Protein AF-A0A9D6M512-F1 (afdb_monomer)

Radius of gyration: 18.82 Å; Cα contacts (8 Å, |Δi|>4): 108; chains: 1; bounding box: 64×49×51 Å

Sequence (142 aa):
MQHFSINKSQHRGLTKERWSSFSTAEQILMIANEMNRAKRLFSPLDKNGLTLCYERVLYLTDLAIQLNSSRGLRKEILRWRDCVAKEYICSIAAEGSLEQPDINRHLKIFKSLLLLSIESAEQVPYLMPIAQRGLETSRLKP

pLDDT: mean 84.23, std 19.93, range [32.41, 98.5]

Secondary structure (DSSP, 8-state):
---------------HHHHHTS-HHHHHHHHHHHHHHHTT--SGGGHHHHHHHHHHHHHHHHHHHHH---HHHHHHHHHHHHHHHHHHHHHTSPTT-S----HHHHHHHHHHHHTTSHHHHTTHHHHS-----S-SSS-S--

Solvent-accessible surface area (backbone atoms only — not comparable to full-atom values): 8645 Å² total; per-residue (Å²): 143,81,83,81,74,76,79,74,78,80,72,82,69,82,45,71,73,68,54,66,75,48,53,72,54,55,50,50,46,56,38,47,52,35,48,62,52,33,73,76,26,80,49,88,89,27,41,69,60,28,36,54,27,41,54,50,33,52,53,52,48,53,53,49,51,75,67,49,84,50,68,68,61,36,50,53,52,51,58,50,47,56,58,51,51,51,44,39,54,24,44,71,44,63,90,88,48,95,61,61,63,48,71,69,60,50,52,52,54,50,51,55,58,27,64,74,38,71,77,32,38,70,44,41,69,76,78,56,57,75,76,83,79,79,90,84,84,86,83,83,80,136

Foldseek 3Di:
DDPPPPPPPPPVPCDLVNLLVDDLLVLLVVLLVLLLVLLVQLDPVRLVVNLVSLVSSLVSLVSSLVNDPDPVLSVLSVVLSVLSVLLNCQSPDDPPDPRHRDSVSSLVSSQSSLVSDPSSNVCCCVSPPPPPPDDPPPPDDD

Mean predicted aligned error: 9.01 Å

Structure (mmCIF, N/CA/C/O backbone):
data_AF-A0A9D6M512-F1
#
_entry.id   AF-A0A9D6M512-F1
#
loop_
_atom_site.group_PDB
_atom_site.id
_atom_site.type_symbol
_atom_site.label_atom_id
_atom_site.label_alt_id
_atom_site.label_comp_id
_atom_site.label_asym_id
_atom_site.label_entity_id
_atom_site.label_seq_id
_atom_site.pdbx_PDB_ins_code
_atom_site.Cartn_x
_atom_site.Cartn_y
_atom_site.Cartn_z
_atom_site.occupancy
_atom_site.B_iso_or_equiv
_atom_site.auth_seq_id
_atom_site.auth_comp_id
_atom_site.auth_asym_id
_atom_site.auth_atom_id
_atom_site.pdbx_PDB_model_num
ATOM 1 N N . MET A 1 1 ? 29.493 36.338 -3.297 1.00 44.25 1 MET A N 1
ATOM 2 C CA . MET A 1 1 ? 28.021 36.200 -3.288 1.00 44.25 1 MET A CA 1
ATOM 3 C C . MET A 1 1 ? 27.601 35.338 -4.462 1.00 44.25 1 MET A C 1
ATOM 5 O O . MET A 1 1 ? 27.713 35.797 -5.586 1.00 44.25 1 MET A O 1
ATOM 9 N N . GLN A 1 2 ? 27.140 34.119 -4.198 1.00 34.91 2 GLN A N 1
ATOM 10 C CA . GLN A 1 2 ? 26.174 33.394 -5.028 1.00 34.91 2 GLN A CA 1
ATOM 11 C C . GLN A 1 2 ? 25.565 32.325 -4.115 1.00 34.91 2 GLN A C 1
ATOM 13 O O . GLN A 1 2 ? 26.159 31.283 -3.858 1.00 34.91 2 GLN A O 1
ATOM 18 N N . HIS A 1 3 ? 24.416 32.656 -3.524 1.00 33.38 3 HIS A N 1
ATOM 19 C CA . HIS A 1 3 ? 23.575 31.677 -2.851 1.00 33.38 3 HIS A CA 1
ATOM 20 C C . HIS A 1 3 ? 22.979 30.783 -3.935 1.00 33.38 3 HIS A C 1
ATOM 22 O O . HIS A 1 3 ? 22.095 31.206 -4.679 1.00 33.38 3 HIS A O 1
ATOM 28 N N . PHE A 1 4 ? 23.477 29.554 -4.033 1.00 33.28 4 PHE A N 1
ATOM 29 C CA . PHE A 1 4 ? 22.806 28.501 -4.779 1.00 33.28 4 PHE A CA 1
ATOM 30 C C . PHE A 1 4 ? 21.553 28.122 -3.979 1.00 33.28 4 PHE A C 1
ATOM 32 O O . PHE A 1 4 ? 21.596 27.308 -3.056 1.00 33.28 4 PHE A O 1
ATOM 39 N N . SER A 1 5 ? 20.437 28.787 -4.274 1.00 35.62 5 SER A N 1
ATOM 40 C CA . SER A 1 5 ? 19.124 28.351 -3.812 1.00 35.62 5 SER A CA 1
ATOM 41 C C . SER A 1 5 ? 18.840 26.997 -4.447 1.00 35.62 5 SER A C 1
ATOM 43 O O . SER A 1 5 ? 18.413 26.917 -5.597 1.00 35.62 5 SER A O 1
ATOM 45 N N . ILE A 1 6 ? 19.091 25.925 -3.692 1.00 42.56 6 ILE A N 1
ATOM 46 C CA . ILE A 1 6 ? 18.521 24.613 -3.983 1.00 42.56 6 ILE A CA 1
ATOM 47 C C . ILE A 1 6 ? 17.012 24.818 -3.979 1.00 42.56 6 ILE A C 1
ATOM 49 O O . ILE A 1 6 ? 16.397 25.084 -2.943 1.00 42.56 6 ILE A O 1
ATOM 53 N N . ASN A 1 7 ? 16.447 24.767 -5.177 1.00 32.41 7 ASN A N 1
ATOM 54 C CA . ASN A 1 7 ? 15.029 24.865 -5.436 1.00 32.41 7 ASN A CA 1
ATOM 55 C C . ASN A 1 7 ? 14.365 23.675 -4.724 1.00 32.41 7 ASN A C 1
ATOM 57 O O . ASN A 1 7 ? 14.351 22.559 -5.239 1.00 32.41 7 ASN A O 1
ATOM 61 N N . LYS A 1 8 ? 13.912 23.887 -3.480 1.00 38.47 8 LYS A N 1
ATOM 62 C CA . LYS A 1 8 ? 13.104 22.932 -2.718 1.00 38.47 8 LYS A CA 1
ATOM 63 C C . LYS A 1 8 ? 11.805 22.749 -3.492 1.00 38.47 8 LYS A C 1
ATOM 65 O O . LYS A 1 8 ? 10.867 23.524 -3.306 1.00 38.47 8 LYS A O 1
ATOM 70 N N . SER A 1 9 ? 11.748 21.746 -4.362 1.00 36.50 9 SER A N 1
ATOM 71 C CA . SER A 1 9 ? 10.488 21.270 -4.915 1.00 36.50 9 SER A CA 1
ATOM 72 C C . SER A 1 9 ? 9.588 20.905 -3.733 1.00 36.50 9 SER A C 1
ATOM 74 O O . SER A 1 9 ? 9.830 19.964 -2.978 1.00 36.50 9 SER A O 1
ATOM 76 N N . GLN A 1 10 ? 8.583 21.744 -3.497 1.00 38.97 10 GLN A N 1
ATOM 77 C CA . GLN A 1 10 ? 7.602 21.574 -2.438 1.00 38.97 10 GLN A CA 1
ATOM 78 C C . GLN A 1 10 ? 6.662 20.413 -2.786 1.00 38.97 10 GLN A C 1
ATOM 80 O O . GLN A 1 10 ? 5.496 20.617 -3.111 1.00 38.97 10 GLN A O 1
ATOM 85 N N . HIS A 1 11 ? 7.125 19.174 -2.657 1.00 40.12 11 HIS A N 1
ATOM 86 C CA . HIS A 1 11 ? 6.207 18.099 -2.309 1.00 40.12 11 HIS A CA 1
ATOM 87 C C . HIS A 1 11 ? 5.899 18.292 -0.826 1.00 40.12 11 HIS A C 1
ATOM 89 O O . HIS A 1 11 ? 6.715 17.949 0.026 1.00 40.12 11 HIS A O 1
ATOM 95 N N . ARG A 1 12 ? 4.760 18.923 -0.498 1.00 54.72 12 ARG A N 1
ATOM 96 C CA . ARG A 1 12 ? 4.231 18.975 0.876 1.00 54.72 12 ARG A CA 1
ATOM 97 C C . ARG A 1 12 ? 3.976 17.538 1.344 1.00 54.72 12 ARG A C 1
ATOM 99 O O . ARG A 1 12 ? 2.862 17.030 1.237 1.00 54.72 12 ARG A O 1
ATOM 106 N N . GLY A 1 13 ? 5.025 16.867 1.813 1.00 63.25 13 GLY A N 1
ATOM 107 C CA . GLY A 1 13 ? 4.930 15.576 2.465 1.00 63.25 13 GLY A CA 1
ATOM 108 C C . GLY A 1 13 ? 3.964 15.709 3.632 1.00 63.25 13 GLY A C 1
ATOM 109 O O . GLY A 1 13 ? 4.024 16.671 4.400 1.00 63.25 13 GLY A O 1
ATOM 110 N N . LEU A 1 14 ? 3.017 14.784 3.717 1.00 79.94 14 LEU A N 1
ATOM 111 C CA . LEU A 1 14 ? 2.101 14.728 4.845 1.00 79.94 14 LEU A CA 1
ATOM 112 C C . LEU A 1 14 ? 2.933 14.474 6.110 1.00 79.94 14 LEU A C 1
ATOM 114 O O . LEU A 1 14 ? 3.594 13.443 6.187 1.00 79.94 14 LEU A O 1
ATOM 118 N N . THR A 1 15 ? 2.962 15.414 7.056 1.00 84.62 15 THR A N 1
ATOM 119 C CA . THR A 1 15 ? 3.794 15.260 8.258 1.00 84.62 15 THR A CA 1
ATOM 120 C C . THR A 1 15 ? 3.258 14.143 9.149 1.00 84.62 15 THR A C 1
ATOM 122 O O . THR A 1 15 ? 2.080 13.786 9.060 1.00 84.62 15 THR A O 1
ATOM 125 N N . LYS A 1 16 ? 4.101 13.597 10.032 1.00 85.31 16 LYS A N 1
ATOM 126 C CA . LYS A 1 16 ? 3.691 12.552 10.981 1.00 85.31 16 LYS A CA 1
ATOM 127 C C . LYS A 1 16 ? 2.551 13.027 11.885 1.00 85.31 16 LYS A C 1
ATOM 129 O O . LYS A 1 16 ? 1.625 12.268 12.152 1.00 85.31 16 LYS A O 1
ATOM 134 N N . GLU A 1 17 ? 2.589 14.290 12.295 1.00 86.88 17 GLU A N 1
ATOM 135 C CA . GLU A 1 17 ? 1.579 14.928 13.140 1.00 86.88 17 GLU A CA 1
ATOM 136 C C . GLU A 1 17 ? 0.237 14.963 12.411 1.00 86.88 17 GLU A C 1
ATOM 138 O O . GLU A 1 17 ? -0.764 14.475 12.931 1.00 86.88 17 GLU A O 1
ATOM 143 N N . ARG A 1 18 ? 0.224 15.440 11.159 1.00 90.06 18 ARG A N 1
ATOM 144 C CA . ARG A 1 18 ? -0.989 15.433 10.338 1.00 90.06 18 ARG A CA 1
ATOM 145 C C . ARG A 1 18 ? -1.454 14.013 10.019 1.00 90.06 18 ARG A C 1
ATOM 147 O O . ARG A 1 18 ? -2.647 13.775 9.949 1.00 90.06 18 ARG A O 1
ATOM 154 N N . TRP A 1 19 ? -0.543 13.066 9.817 1.00 93.38 19 TRP A N 1
ATOM 155 C CA . TRP A 1 19 ? -0.907 11.670 9.568 1.00 93.38 19 TRP A CA 1
ATOM 156 C C . TRP A 1 19 ? -1.592 11.022 10.778 1.00 93.38 19 TRP A C 1
ATOM 158 O O . TRP A 1 19 ? -2.509 10.218 10.620 1.00 93.38 19 TRP A O 1
ATOM 168 N N . SER A 1 20 ? -1.180 11.409 11.987 1.00 91.94 20 SER A N 1
ATOM 169 C CA . SER A 1 20 ? -1.713 10.860 13.235 1.00 91.94 20 SER A CA 1
ATOM 170 C C . SER A 1 20 ? -3.161 11.248 13.534 1.00 91.94 20 SER A C 1
ATOM 172 O O . SER A 1 20 ? -3.799 10.578 14.338 1.00 91.94 20 SER A O 1
ATOM 174 N N . SER A 1 21 ? -3.698 12.282 12.874 1.00 94.00 21 SER A N 1
ATOM 175 C CA . SER A 1 21 ? -5.104 12.668 13.032 1.00 94.00 21 SER A CA 1
ATOM 176 C C . SER A 1 21 ? -6.075 11.776 12.255 1.00 94.00 21 SER A C 1
ATOM 178 O O . SER A 1 21 ? -7.277 11.888 12.467 1.00 94.00 21 SER A O 1
ATOM 180 N N . PHE A 1 22 ? -5.585 10.939 11.336 1.00 94.81 22 PHE A N 1
ATOM 181 C CA . PHE A 1 22 ? -6.418 10.016 10.565 1.00 94.81 22 PHE A CA 1
ATOM 182 C C . PHE A 1 22 ? -6.561 8.681 11.293 1.00 94.81 22 PHE A C 1
ATOM 184 O O . PHE A 1 22 ? -5.589 8.142 11.830 1.00 94.81 22 PHE A O 1
ATOM 191 N N . SER A 1 23 ? -7.763 8.115 11.253 1.00 94.25 23 SER A N 1
ATOM 192 C CA . SER A 1 23 ? -8.019 6.741 11.672 1.00 94.25 23 SER A CA 1
ATOM 193 C C . SER A 1 23 ? -7.204 5.750 10.837 1.00 94.25 23 SER A C 1
ATOM 195 O O . SER A 1 23 ? -6.792 6.024 9.708 1.00 94.25 23 SER A O 1
ATOM 197 N N . THR A 1 24 ? -6.988 4.547 11.367 1.00 93.56 24 THR A N 1
ATOM 198 C CA . THR A 1 24 ? -6.261 3.500 10.637 1.00 93.56 24 THR A CA 1
ATOM 199 C C . THR A 1 24 ? -6.931 3.140 9.307 1.00 93.56 24 THR A C 1
ATOM 201 O O . THR A 1 24 ? -6.231 2.925 8.320 1.00 93.56 24 THR A O 1
ATOM 204 N N . ALA A 1 25 ? -8.266 3.1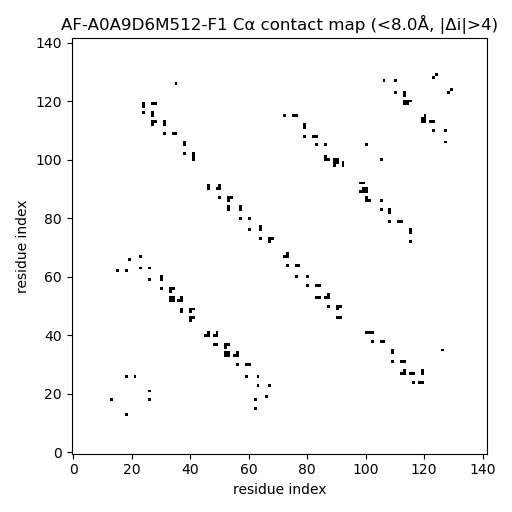28 9.253 1.00 94.00 25 ALA A N 1
ATOM 205 C CA . ALA A 1 25 ? -9.010 2.898 8.018 1.00 94.00 25 ALA A CA 1
ATOM 206 C C . ALA A 1 25 ? -8.751 4.007 6.982 1.00 94.00 25 ALA A C 1
ATOM 208 O O . ALA A 1 25 ? -8.440 3.710 5.831 1.00 94.00 25 ALA A O 1
ATOM 209 N N . GLU A 1 26 ? -8.789 5.280 7.389 1.00 96.00 26 GLU A N 1
ATOM 210 C CA . GLU A 1 26 ? -8.463 6.410 6.505 1.00 96.00 26 GLU A CA 1
ATOM 211 C C . GLU A 1 26 ? -7.016 6.347 6.008 1.00 96.00 26 GLU A C 1
ATOM 213 O O . GLU A 1 26 ? -6.767 6.549 4.821 1.00 96.00 26 GLU A O 1
ATOM 218 N N . GLN A 1 27 ? -6.061 6.006 6.877 1.00 96.62 27 GLN A N 1
ATOM 219 C CA . GLN A 1 27 ? -4.661 5.818 6.484 1.00 96.62 27 GLN A CA 1
ATOM 220 C C . GLN A 1 27 ? -4.520 4.722 5.415 1.00 96.62 27 GLN A C 1
ATOM 222 O O . GLN A 1 27 ? -3.857 4.939 4.399 1.00 96.62 27 GLN A O 1
ATOM 227 N N . ILE A 1 28 ? -5.182 3.572 5.600 1.00 96.94 28 ILE A N 1
ATOM 228 C CA . ILE A 1 28 ? -5.213 2.481 4.612 1.00 96.94 28 ILE A CA 1
ATOM 229 C C . ILE A 1 28 ? -5.833 2.961 3.294 1.00 96.94 28 ILE A C 1
ATOM 231 O O . ILE A 1 28 ? -5.271 2.704 2.231 1.00 96.94 28 ILE A O 1
ATOM 235 N N . LEU A 1 29 ? -6.942 3.703 3.341 1.00 97.12 29 LEU A N 1
ATOM 236 C CA . LEU A 1 29 ? -7.595 4.250 2.148 1.00 97.12 29 LEU A CA 1
ATOM 237 C C . LEU A 1 29 ? -6.728 5.285 1.415 1.00 97.12 29 LEU A C 1
ATOM 239 O O . LEU A 1 29 ? -6.707 5.329 0.187 1.00 97.12 29 LEU A O 1
ATOM 243 N N . MET A 1 30 ? -5.955 6.092 2.139 1.00 96.94 30 MET A N 1
ATOM 244 C CA . MET A 1 30 ? -5.008 7.028 1.533 1.00 96.94 30 MET A CA 1
ATOM 245 C C . MET A 1 30 ? -3.851 6.303 0.836 1.00 96.94 30 MET A C 1
ATOM 247 O O . MET A 1 30 ? -3.455 6.708 -0.255 1.00 96.94 30 MET A O 1
ATOM 251 N N . ILE A 1 31 ? -3.348 5.206 1.413 1.00 98.12 31 ILE A N 1
ATOM 252 C CA . ILE A 1 31 ? -2.375 4.328 0.743 1.00 98.12 31 ILE A CA 1
ATOM 253 C C . ILE A 1 31 ? -3.021 3.677 -0.496 1.00 98.12 31 ILE A C 1
ATOM 255 O O . ILE A 1 31 ? -2.426 3.648 -1.575 1.00 98.12 31 ILE A O 1
ATOM 259 N N . ALA A 1 32 ? -4.266 3.211 -0.370 1.00 97.88 32 ALA A N 1
ATOM 260 C CA . ALA A 1 32 ? -5.038 2.607 -1.453 1.00 97.88 32 ALA A CA 1
ATOM 261 C C . ALA A 1 32 ? -5.267 3.567 -2.627 1.00 97.88 32 ALA A C 1
ATOM 263 O O . ALA A 1 32 ? -5.236 3.137 -3.779 1.00 97.88 32 ALA A O 1
ATOM 264 N N . ASN A 1 33 ? -5.441 4.862 -2.367 1.00 97.50 33 ASN A N 1
ATOM 265 C CA . ASN A 1 33 ? -5.575 5.869 -3.417 1.00 97.50 33 ASN A CA 1
ATOM 266 C C . ASN A 1 33 ? -4.324 5.953 -4.301 1.00 97.50 33 ASN A C 1
ATOM 268 O O . ASN A 1 33 ? -4.446 6.038 -5.525 1.00 97.50 33 ASN A O 1
ATOM 272 N N . GLU A 1 34 ? -3.131 5.868 -3.711 1.00 97.88 34 GLU A N 1
ATOM 273 C CA . GLU A 1 34 ? -1.875 5.866 -4.470 1.00 97.88 34 GLU A CA 1
ATOM 274 C C . GLU A 1 34 ? -1.678 4.549 -5.235 1.00 97.88 34 GLU A C 1
ATOM 276 O O . GLU A 1 34 ? -1.256 4.565 -6.392 1.00 97.88 34 GLU A O 1
ATOM 281 N N . MET A 1 35 ? -2.082 3.408 -4.663 1.00 97.88 35 MET A N 1
ATOM 282 C CA . MET A 1 35 ? -2.115 2.133 -5.397 1.00 97.88 35 MET A CA 1
ATOM 283 C C . MET A 1 35 ? -3.079 2.199 -6.595 1.00 97.88 35 MET A C 1
ATOM 285 O O . MET A 1 35 ? -2.724 1.829 -7.713 1.00 97.88 35 MET A O 1
ATOM 289 N N . ASN A 1 36 ? -4.277 2.760 -6.413 1.00 96.88 36 ASN A N 1
ATOM 290 C CA . ASN A 1 36 ? -5.249 2.946 -7.493 1.00 96.88 36 ASN A CA 1
ATOM 291 C C . ASN A 1 36 ? -4.756 3.913 -8.583 1.00 96.88 36 ASN A C 1
ATOM 293 O O . ASN A 1 36 ? -5.148 3.799 -9.748 1.00 96.88 36 ASN A O 1
ATOM 297 N N . ARG A 1 37 ? -3.906 4.877 -8.220 1.00 95.88 37 ARG A N 1
ATOM 298 C CA . ARG A 1 37 ? -3.226 5.750 -9.178 1.00 95.88 37 ARG A CA 1
ATOM 299 C C . ARG A 1 37 ? -2.179 4.972 -9.976 1.00 95.88 37 ARG A C 1
ATOM 301 O O . ARG A 1 37 ? -2.223 5.012 -11.204 1.00 95.88 37 ARG A O 1
ATOM 308 N N . ALA A 1 38 ? -1.310 4.220 -9.300 1.00 96.19 38 ALA A N 1
ATOM 309 C CA . ALA A 1 38 ? -0.274 3.388 -9.920 1.00 96.19 38 ALA A CA 1
ATOM 310 C C . ALA A 1 38 ? -0.839 2.385 -10.939 1.00 96.19 38 ALA A C 1
ATOM 312 O O . ALA A 1 38 ? -0.255 2.203 -12.004 1.00 96.19 38 ALA A O 1
ATOM 313 N N . LYS A 1 39 ? -2.022 1.810 -10.679 1.00 94.31 39 LYS A N 1
ATOM 314 C CA . LYS A 1 39 ? -2.756 0.926 -11.608 1.00 94.31 39 LYS A CA 1
ATOM 315 C C . LYS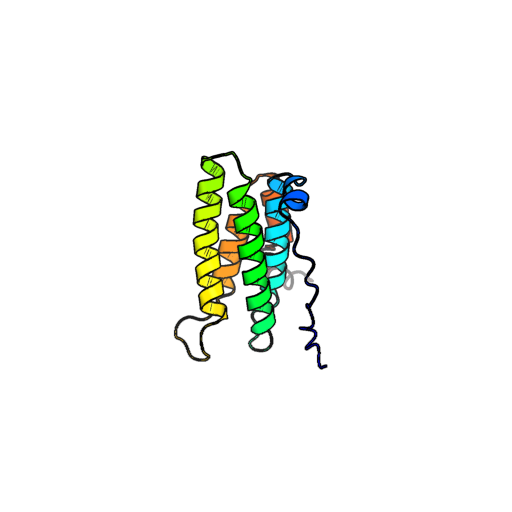 A 1 39 ? -2.864 1.472 -13.043 1.00 94.31 39 LYS A C 1
ATOM 317 O O . LYS A 1 39 ? -2.953 0.686 -13.980 1.00 94.31 39 LYS A O 1
ATOM 322 N N . ARG A 1 40 ? -2.872 2.798 -13.233 1.00 92.88 40 ARG A N 1
ATOM 323 C CA . ARG A 1 40 ? -3.019 3.450 -14.550 1.00 92.88 40 ARG A CA 1
ATOM 324 C C . ARG A 1 40 ? -1.687 3.743 -15.251 1.00 92.88 40 ARG A C 1
ATOM 326 O O . ARG A 1 40 ? -1.713 4.260 -16.357 1.00 92.88 40 ARG A O 1
ATOM 333 N N . LEU A 1 41 ? -0.554 3.431 -14.619 1.00 94.00 41 LEU A N 1
ATOM 334 C CA . LEU A 1 41 ? 0.789 3.871 -15.021 1.00 94.00 41 LEU A CA 1
ATOM 335 C C . LEU A 1 41 ? 1.704 2.705 -15.433 1.00 94.00 41 LEU A C 1
ATOM 337 O O . LEU A 1 41 ? 2.921 2.835 -15.434 1.00 94.00 41 LEU A O 1
ATOM 341 N N . PHE A 1 42 ? 1.131 1.550 -15.787 1.00 90.50 42 PHE A N 1
ATOM 342 C CA . PHE A 1 42 ? 1.885 0.377 -16.263 1.00 90.50 42 PHE A CA 1
ATOM 343 C C . PHE A 1 42 ? 2.305 0.472 -17.740 1.00 90.50 42 PHE A C 1
ATOM 345 O O . PHE A 1 42 ? 2.880 -0.467 -18.288 1.00 90.50 42 PHE A O 1
ATOM 352 N N . SER A 1 43 ? 2.029 1.599 -18.397 1.00 86.75 43 SER A N 1
ATOM 353 C CA . SER A 1 43 ? 2.559 1.895 -19.726 1.00 86.75 43 SER A CA 1
ATOM 354 C C . SER A 1 43 ? 4.078 2.121 -19.662 1.00 86.75 43 SER A C 1
ATOM 356 O O . SER A 1 43 ? 4.552 2.770 -18.726 1.00 86.75 43 SER A O 1
ATOM 358 N N . PRO A 1 44 ? 4.860 1.696 -20.674 1.00 79.31 44 PRO A N 1
ATOM 359 C CA . PRO A 1 44 ? 6.289 2.007 -20.753 1.00 79.31 44 PRO A CA 1
ATOM 360 C C . PRO A 1 44 ? 6.613 3.509 -20.720 1.00 79.31 44 PRO A C 1
ATOM 362 O O . PRO A 1 44 ? 7.710 3.878 -20.312 1.00 79.31 44 PRO A O 1
ATOM 365 N N . LEU A 1 45 ? 5.669 4.370 -21.121 1.00 83.94 45 LEU A N 1
ATOM 366 C CA . LEU A 1 45 ? 5.828 5.830 -21.107 1.00 83.94 45 LEU A CA 1
ATOM 367 C C . LEU A 1 45 ? 5.697 6.440 -19.701 1.00 83.94 45 LEU A C 1
ATOM 369 O O . LEU A 1 45 ? 6.140 7.563 -19.476 1.00 83.94 45 LEU A O 1
ATOM 373 N N . ASP A 1 46 ? 5.128 5.699 -18.748 1.00 88.19 46 ASP A N 1
ATOM 374 C CA . ASP A 1 46 ? 4.744 6.205 -17.427 1.00 88.19 46 ASP A CA 1
ATOM 375 C C . ASP A 1 46 ? 5.660 5.714 -16.293 1.00 88.19 46 ASP A C 1
ATOM 377 O O . ASP A 1 46 ? 5.346 5.906 -15.116 1.00 88.19 46 ASP A O 1
ATOM 381 N N . LYS A 1 47 ? 6.818 5.116 -16.614 1.00 85.44 47 LYS A N 1
ATOM 382 C CA . LYS A 1 47 ? 7.741 4.503 -15.633 1.00 85.44 47 LYS A CA 1
ATOM 383 C C . LYS A 1 47 ? 8.077 5.418 -14.456 1.00 85.44 47 LYS A C 1
ATOM 385 O O . LYS A 1 47 ? 7.960 5.009 -13.303 1.00 85.44 47 LYS A O 1
ATOM 390 N N . ASN A 1 48 ? 8.421 6.676 -14.732 1.00 91.06 48 ASN A N 1
ATOM 391 C CA . ASN A 1 48 ? 8.723 7.653 -13.683 1.00 91.06 48 ASN A CA 1
ATOM 392 C C . ASN A 1 48 ? 7.505 7.913 -12.783 1.00 91.06 48 ASN A C 1
ATOM 394 O O . ASN A 1 48 ? 7.639 8.005 -11.566 1.00 91.06 48 ASN A O 1
ATOM 398 N N . GLY A 1 49 ? 6.306 7.992 -13.365 1.00 94.38 49 GLY A N 1
ATOM 399 C CA . GLY A 1 49 ? 5.066 8.169 -12.613 1.00 94.38 49 GLY A CA 1
ATOM 400 C C . GLY A 1 49 ? 4.739 6.965 -11.730 1.00 94.38 49 GLY A C 1
ATOM 401 O O . GLY A 1 49 ? 4.323 7.146 -10.584 1.00 94.38 49 GLY A O 1
ATOM 402 N N . LEU A 1 50 ? 4.952 5.748 -12.238 1.00 95.19 50 LEU A N 1
ATOM 403 C CA . LEU A 1 50 ? 4.755 4.513 -11.482 1.00 95.19 50 LEU A CA 1
ATOM 404 C C . LEU A 1 50 ? 5.699 4.441 -10.275 1.00 95.19 50 LEU A C 1
ATOM 406 O O . LEU A 1 50 ? 5.242 4.194 -9.158 1.00 95.19 50 LEU A O 1
ATOM 410 N N . THR A 1 51 ? 6.983 4.739 -10.481 1.00 95.38 51 THR A N 1
ATOM 411 C CA . THR A 1 51 ? 7.990 4.796 -9.412 1.00 95.38 51 THR A CA 1
ATOM 412 C C . THR A 1 51 ? 7.610 5.808 -8.333 1.00 95.38 51 THR A C 1
ATOM 414 O O . THR A 1 51 ? 7.564 5.447 -7.159 1.00 95.38 51 THR A O 1
ATOM 417 N N . LEU A 1 52 ? 7.223 7.033 -8.710 1.00 95.75 52 LEU A N 1
ATOM 418 C CA . LEU A 1 52 ? 6.780 8.057 -7.754 1.00 95.75 52 LEU A CA 1
ATOM 419 C C . LEU A 1 52 ? 5.547 7.620 -6.944 1.00 95.75 52 LEU A C 1
ATOM 421 O O . LEU A 1 52 ? 5.431 7.947 -5.761 1.00 95.75 52 LEU A O 1
ATOM 425 N N . CYS A 1 53 ? 4.620 6.870 -7.551 1.00 97.00 53 CYS A N 1
ATOM 426 C CA . CYS A 1 53 ? 3.483 6.318 -6.814 1.00 97.00 53 CYS A CA 1
ATOM 427 C C . CYS A 1 53 ? 3.946 5.287 -5.779 1.00 97.00 53 CYS A C 1
ATOM 429 O O . CYS A 1 53 ? 3.498 5.335 -4.636 1.00 97.00 53 CYS A O 1
ATOM 431 N N . TYR A 1 54 ? 4.865 4.387 -6.136 1.00 97.81 54 TYR A N 1
ATOM 432 C CA . TYR A 1 54 ? 5.388 3.405 -5.188 1.00 97.81 54 TYR A CA 1
ATOM 433 C C . TYR A 1 54 ? 6.221 4.028 -4.064 1.00 97.81 54 TYR A C 1
ATOM 435 O O . TYR A 1 54 ? 6.052 3.630 -2.912 1.00 97.81 54 TYR A O 1
ATOM 443 N N . GLU A 1 55 ? 7.040 5.044 -4.345 1.00 97.44 55 GLU A N 1
ATOM 444 C CA . GLU A 1 55 ? 7.728 5.824 -3.305 1.00 97.44 55 GLU A CA 1
ATOM 445 C C . GLU A 1 55 ? 6.724 6.419 -2.313 1.00 97.44 55 GLU A C 1
ATOM 447 O O . GLU A 1 55 ? 6.893 6.326 -1.093 1.00 97.44 55 GLU A O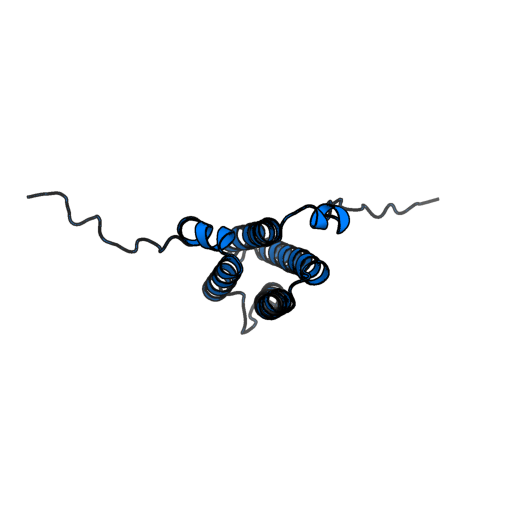 1
ATOM 452 N N . ARG A 1 56 ? 5.630 6.990 -2.834 1.00 97.38 56 ARG A N 1
ATOM 453 C CA . ARG A 1 56 ? 4.571 7.568 -2.010 1.00 97.38 56 ARG A CA 1
ATOM 454 C C . ARG A 1 56 ? 3.848 6.513 -1.176 1.00 97.38 56 ARG A C 1
ATOM 456 O O . ARG A 1 56 ? 3.606 6.753 0.007 1.00 97.38 56 ARG A O 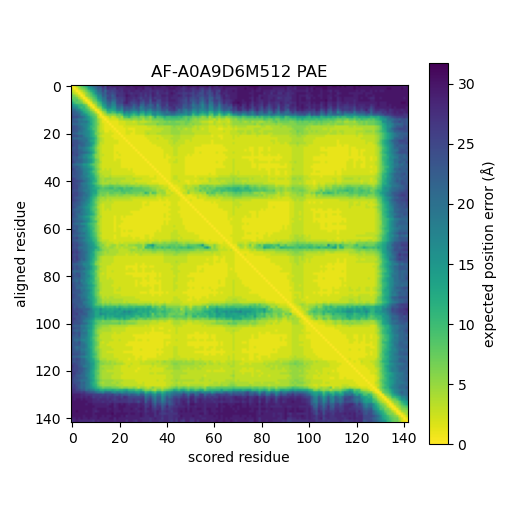1
ATOM 463 N N . VAL A 1 57 ? 3.537 5.357 -1.762 1.00 98.19 57 VAL A N 1
ATOM 464 C CA . VAL A 1 57 ? 2.937 4.214 -1.059 1.00 98.19 57 VAL A CA 1
ATOM 465 C C . VAL A 1 57 ? 3.842 3.758 0.081 1.00 98.19 57 VAL A C 1
ATOM 467 O O . VAL A 1 57 ? 3.376 3.664 1.216 1.00 98.19 57 VAL A O 1
ATOM 470 N N . LEU A 1 58 ? 5.130 3.523 -0.185 1.00 98.31 58 LEU A N 1
ATOM 471 C CA . LEU A 1 58 ? 6.095 3.085 0.827 1.00 98.31 58 LEU A CA 1
ATOM 472 C C . LEU A 1 58 ? 6.207 4.104 1.964 1.00 98.31 58 LEU A C 1
ATOM 474 O O . LEU A 1 58 ? 6.105 3.728 3.130 1.00 98.31 58 LEU A O 1
ATOM 478 N N . TYR A 1 59 ? 6.300 5.394 1.635 1.00 97.00 59 TYR A N 1
ATOM 479 C CA . TYR A 1 59 ? 6.342 6.468 2.624 1.00 97.00 59 TYR A CA 1
ATOM 480 C C . TYR A 1 59 ? 5.114 6.480 3.550 1.00 97.00 59 TYR A C 1
ATOM 482 O O . TYR A 1 59 ? 5.250 6.528 4.773 1.00 97.00 59 TYR A O 1
ATOM 490 N N . LEU A 1 60 ? 3.903 6.429 2.986 1.00 97.00 60 LEU A N 1
ATOM 491 C CA . LEU A 1 60 ? 2.665 6.433 3.775 1.00 97.00 60 LEU A CA 1
ATOM 492 C C . LEU A 1 60 ? 2.524 5.160 4.620 1.00 97.00 60 LEU A C 1
ATOM 494 O O . LEU A 1 60 ? 2.056 5.208 5.757 1.00 97.00 60 LEU A O 1
ATOM 498 N N . THR A 1 61 ? 2.982 4.032 4.085 1.00 97.75 61 THR A N 1
ATOM 499 C CA . THR A 1 61 ? 3.003 2.745 4.789 1.00 97.75 61 THR A CA 1
ATOM 500 C C . THR A 1 61 ? 3.945 2.786 5.984 1.00 97.75 61 THR A C 1
ATOM 502 O O . THR A 1 61 ? 3.574 2.348 7.071 1.00 97.75 61 THR A O 1
ATOM 505 N N . ASP A 1 62 ? 5.129 3.379 5.825 1.00 96.56 62 ASP A N 1
ATOM 506 C CA . ASP A 1 62 ? 6.090 3.555 6.914 1.00 96.56 62 ASP A CA 1
ATOM 507 C C . ASP A 1 62 ? 5.532 4.445 8.027 1.00 96.56 62 ASP A C 1
ATOM 509 O O . ASP A 1 62 ? 5.683 4.130 9.211 1.00 96.56 62 ASP A O 1
ATOM 513 N N . LEU A 1 63 ? 4.807 5.510 7.673 1.00 95.38 63 LEU A N 1
ATOM 514 C CA . LEU A 1 63 ? 4.094 6.317 8.660 1.00 95.38 63 LEU A CA 1
ATOM 515 C C . LEU A 1 63 ? 2.989 5.519 9.375 1.00 95.38 63 LEU A C 1
ATOM 517 O O . LEU A 1 63 ? 2.864 5.617 10.597 1.00 95.38 63 LEU A O 1
ATOM 521 N N . ALA A 1 64 ? 2.210 4.707 8.651 1.00 94.94 64 ALA A N 1
ATOM 522 C CA . ALA A 1 64 ? 1.181 3.850 9.245 1.00 94.94 64 ALA A CA 1
ATOM 523 C C . ALA A 1 64 ? 1.785 2.821 10.217 1.00 94.94 64 ALA A C 1
ATOM 525 O O . ALA A 1 64 ? 1.281 2.651 11.325 1.00 94.94 64 ALA A O 1
ATOM 526 N N . ILE A 1 65 ? 2.909 2.188 9.863 1.00 95.56 65 ILE A N 1
ATOM 527 C CA . ILE A 1 65 ? 3.621 1.237 10.734 1.00 95.56 65 ILE A CA 1
ATOM 528 C C . ILE A 1 65 ? 4.073 1.909 12.035 1.00 95.56 65 ILE A C 1
ATOM 530 O O . ILE A 1 65 ? 3.904 1.333 13.113 1.00 95.56 65 ILE A O 1
ATOM 534 N N . GLN A 1 66 ? 4.638 3.118 11.945 1.00 93.19 66 GLN A N 1
ATOM 535 C CA . GLN A 1 66 ? 5.152 3.850 13.106 1.00 93.19 66 GLN A CA 1
ATOM 536 C C . GLN A 1 66 ? 4.059 4.259 14.100 1.00 93.19 66 GLN A C 1
ATOM 538 O O . GLN A 1 66 ? 4.339 4.349 15.295 1.00 93.19 66 GLN A O 1
ATOM 543 N N . LEU A 1 67 ? 2.845 4.542 13.622 1.00 88.88 67 LEU A N 1
ATOM 544 C CA . LEU A 1 67 ? 1.745 5.037 14.455 1.00 88.88 67 LEU A CA 1
ATOM 545 C C . LEU A 1 67 ? 0.782 3.942 14.928 1.00 88.88 67 LEU A C 1
ATOM 547 O O . LEU A 1 67 ? 0.057 4.146 15.898 1.00 88.88 67 LEU A O 1
ATOM 551 N N . ASN A 1 68 ? 0.757 2.780 14.274 1.00 84.56 68 ASN A N 1
ATOM 552 C CA . ASN A 1 68 ? -0.214 1.740 14.592 1.00 84.56 68 ASN A CA 1
ATOM 553 C C . ASN A 1 68 ? 0.148 1.009 15.890 1.00 84.56 68 ASN A C 1
ATOM 555 O O . ASN A 1 68 ? 1.178 0.338 15.960 1.00 84.56 68 ASN A O 1
ATOM 559 N N . SER A 1 69 ? -0.699 1.099 16.915 1.00 82.44 69 SER A N 1
ATOM 560 C CA . SER A 1 69 ? -0.497 0.459 18.222 1.00 82.44 69 SER A CA 1
ATOM 561 C C . SER A 1 69 ? -0.819 -1.043 18.235 1.00 82.44 69 SER A C 1
ATOM 563 O O . SER A 1 69 ? -0.298 -1.772 19.081 1.00 82.44 69 SER A O 1
ATOM 565 N N . SER A 1 70 ? -1.617 -1.540 17.283 1.00 92.88 70 SER A N 1
ATOM 566 C CA . SER A 1 70 ? -1.992 -2.953 17.200 1.00 92.88 70 SER A CA 1
ATOM 567 C C . SER A 1 70 ? -0.847 -3.794 16.643 1.00 92.88 70 SER A C 1
ATOM 569 O O . SER A 1 70 ? -0.483 -3.699 15.470 1.00 92.88 70 SER A O 1
ATOM 571 N N . ARG A 1 71 ? -0.296 -4.690 17.471 1.00 94.12 71 ARG A N 1
ATOM 572 C CA . ARG A 1 71 ? 0.794 -5.592 17.063 1.00 94.12 71 ARG A CA 1
ATOM 573 C C . ARG A 1 71 ? 0.403 -6.493 15.888 1.00 94.12 71 ARG A C 1
ATOM 575 O O . ARG A 1 71 ? 1.253 -6.767 15.045 1.00 94.12 71 ARG A O 1
ATOM 582 N N . GLY A 1 72 ? -0.840 -6.976 15.860 1.00 95.69 72 GLY A N 1
ATOM 583 C CA . GLY A 1 72 ? -1.336 -7.856 14.800 1.00 95.69 72 GLY A CA 1
ATOM 584 C C . GLY A 1 72 ? -1.374 -7.132 13.460 1.00 95.69 72 GLY A C 1
ATOM 585 O O . GLY A 1 72 ? -0.686 -7.527 12.524 1.00 95.69 72 GLY A O 1
ATOM 586 N N . LEU A 1 73 ? -2.080 -6.002 13.410 1.00 94.44 73 LEU A N 1
ATOM 587 C CA . LEU A 1 73 ? -2.202 -5.215 12.187 1.00 94.44 73 LEU A CA 1
ATOM 588 C C . LEU A 1 73 ? -0.852 -4.651 11.724 1.00 94.44 73 LEU A C 1
ATOM 590 O O . LEU A 1 73 ? -0.538 -4.720 10.542 1.00 94.44 73 LEU A O 1
ATOM 594 N N . ARG A 1 74 ? 0.003 -4.184 12.645 1.00 96.69 74 ARG A N 1
ATOM 595 C CA . ARG A 1 74 ? 1.360 -3.725 12.307 1.00 96.69 74 ARG A CA 1
ATOM 596 C C . ARG A 1 74 ? 2.174 -4.805 11.583 1.00 96.69 74 ARG A C 1
ATOM 598 O O . ARG A 1 74 ? 2.895 -4.483 10.643 1.00 96.69 74 ARG A O 1
ATOM 605 N N . LYS A 1 75 ? 2.065 -6.077 11.992 1.00 97.88 75 LYS A N 1
ATOM 606 C CA . LYS A 1 75 ? 2.736 -7.196 11.306 1.00 97.88 75 LYS A CA 1
ATOM 607 C C . LYS A 1 75 ? 2.194 -7.415 9.896 1.00 97.88 75 LYS A C 1
ATOM 609 O O . LYS A 1 75 ? 2.991 -7.627 8.988 1.00 97.88 75 LYS A O 1
ATOM 614 N N . GLU A 1 76 ? 0.880 -7.349 9.709 1.00 98.00 76 GLU A N 1
ATOM 615 C CA . GLU A 1 76 ? 0.288 -7.502 8.376 1.00 98.00 76 GLU A CA 1
ATOM 616 C C . GLU A 1 76 ? 0.654 -6.333 7.454 1.00 98.00 76 GLU A C 1
ATOM 618 O O . GLU A 1 76 ? 1.007 -6.565 6.302 1.00 98.00 76 GLU A O 1
ATOM 623 N N . ILE A 1 77 ? 0.701 -5.097 7.966 1.00 97.88 77 ILE A N 1
ATOM 624 C CA . ILE A 1 77 ? 1.178 -3.937 7.195 1.00 97.88 77 ILE A CA 1
ATOM 625 C C . ILE A 1 77 ? 2.659 -4.103 6.817 1.00 97.88 77 ILE A C 1
ATOM 627 O O . ILE A 1 77 ? 3.027 -3.813 5.683 1.00 97.88 77 ILE A O 1
ATOM 631 N N . LEU A 1 78 ? 3.512 -4.608 7.718 1.00 98.25 78 LEU A N 1
ATOM 632 C CA . LEU A 1 78 ? 4.921 -4.899 7.407 1.00 98.25 78 LEU A CA 1
ATOM 633 C C . LEU A 1 78 ? 5.064 -5.961 6.307 1.00 98.25 78 LEU A C 1
ATOM 635 O O . LEU A 1 78 ? 5.805 -5.755 5.352 1.00 98.25 78 LEU A O 1
ATOM 639 N N . ARG A 1 79 ? 4.314 -7.066 6.393 1.00 98.38 79 ARG A N 1
ATOM 640 C CA . ARG A 1 79 ? 4.296 -8.101 5.343 1.00 98.38 79 ARG A CA 1
ATOM 641 C C . ARG A 1 79 ? 3.815 -7.539 4.010 1.00 98.38 79 ARG A C 1
ATOM 643 O O . ARG A 1 79 ? 4.382 -7.840 2.963 1.00 98.38 79 ARG A O 1
ATOM 650 N N . TRP A 1 80 ? 2.774 -6.715 4.053 1.00 98.50 80 TRP A N 1
ATOM 651 C CA . TRP A 1 80 ? 2.230 -6.060 2.875 1.00 98.50 80 TRP A CA 1
ATOM 652 C C . TRP A 1 80 ? 3.234 -5.084 2.244 1.00 98.50 80 TRP A C 1
ATOM 654 O O . TRP A 1 80 ? 3.409 -5.077 1.024 1.00 98.50 80 TRP A O 1
ATOM 664 N N . ARG A 1 81 ? 3.958 -4.318 3.071 1.00 98.50 81 ARG A N 1
ATOM 665 C CA . ARG A 1 81 ? 5.033 -3.414 2.646 1.00 98.50 81 ARG A CA 1
ATOM 666 C C . ARG A 1 81 ? 6.111 -4.155 1.861 1.00 98.50 81 ARG A C 1
ATOM 668 O O . ARG A 1 81 ? 6.538 -3.650 0.828 1.00 98.50 81 ARG A O 1
ATOM 675 N N . ASP A 1 82 ? 6.519 -5.343 2.306 1.00 98.44 82 ASP A N 1
ATOM 676 C CA . ASP A 1 82 ? 7.522 -6.148 1.597 1.00 98.44 82 ASP A CA 1
ATOM 677 C C . ASP A 1 82 ? 7.047 -6.551 0.194 1.00 98.44 82 ASP A C 1
ATOM 679 O O . ASP A 1 82 ? 7.844 -6.598 -0.745 1.00 98.44 82 ASP A O 1
ATOM 683 N N . CYS A 1 83 ? 5.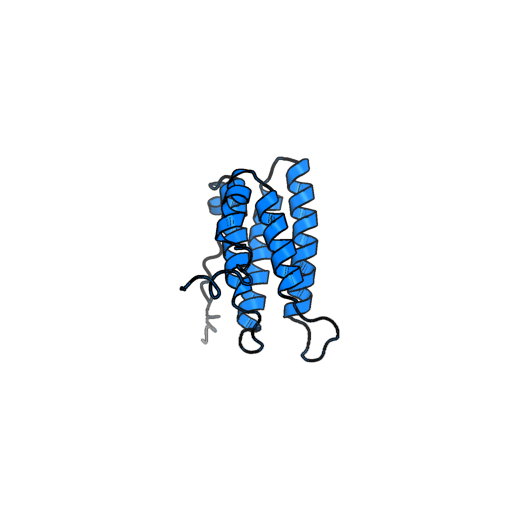746 -6.802 0.013 1.00 97.94 83 CYS A N 1
ATOM 684 C CA . CYS A 1 83 ? 5.185 -7.061 -1.311 1.00 97.94 83 CYS A CA 1
ATOM 685 C C . CYS A 1 83 ? 5.271 -5.828 -2.221 1.00 97.94 83 CYS A C 1
ATOM 687 O O . CYS A 1 83 ? 5.682 -5.956 -3.372 1.00 97.94 83 CYS A O 1
ATOM 689 N N . VAL A 1 84 ? 4.929 -4.638 -1.718 1.00 97.81 84 VAL A N 1
ATOM 690 C CA . VAL A 1 84 ? 5.042 -3.391 -2.496 1.00 97.81 84 VAL A CA 1
ATOM 691 C C . VAL A 1 84 ? 6.497 -3.035 -2.786 1.00 97.81 84 VAL A C 1
ATOM 693 O O . VAL A 1 84 ? 6.808 -2.605 -3.892 1.00 97.81 84 VAL A O 1
ATOM 696 N N . ALA A 1 85 ? 7.402 -3.236 -1.827 1.00 97.81 85 ALA A N 1
ATOM 697 C CA . ALA A 1 85 ? 8.821 -2.940 -1.996 1.00 97.81 85 ALA A CA 1
ATOM 698 C C . ALA A 1 85 ? 9.433 -3.728 -3.165 1.00 97.81 85 ALA A C 1
ATOM 700 O O . ALA A 1 85 ? 10.259 -3.192 -3.899 1.00 97.81 85 ALA A O 1
ATOM 701 N N . LYS A 1 86 ? 8.983 -4.968 -3.392 1.00 96.12 86 LYS A N 1
ATOM 702 C CA . LYS A 1 86 ? 9.376 -5.751 -4.573 1.00 96.12 86 LYS A CA 1
ATOM 703 C C . LYS A 1 86 ? 8.909 -5.104 -5.876 1.00 96.12 86 LYS A C 1
ATOM 705 O O . LYS A 1 86 ? 9.701 -4.998 -6.806 1.00 96.12 86 LYS A O 1
ATOM 710 N N . GLU A 1 87 ? 7.664 -4.633 -5.940 1.00 95.44 87 GLU A N 1
ATOM 711 C CA . GLU A 1 87 ? 7.158 -3.932 -7.130 1.00 95.44 87 GLU A CA 1
ATOM 712 C C . GLU A 1 87 ? 7.862 -2.591 -7.366 1.00 95.44 87 GLU A C 1
ATOM 714 O O . GLU A 1 87 ? 8.123 -2.243 -8.514 1.00 95.44 87 GLU A O 1
ATOM 719 N N . TYR A 1 88 ? 8.232 -1.873 -6.302 1.00 96.44 88 TYR A N 1
ATOM 720 C CA . TYR A 1 88 ? 9.067 -0.675 -6.400 1.00 96.44 88 TYR A CA 1
ATOM 721 C C . TYR A 1 88 ? 10.444 -0.988 -7.000 1.00 96.44 88 TYR A C 1
ATOM 723 O O . TYR A 1 88 ? 10.876 -0.322 -7.934 1.00 96.44 88 TYR A O 1
ATOM 731 N N . ILE A 1 89 ? 11.123 -2.031 -6.509 1.00 95.50 89 ILE A N 1
ATOM 732 C CA . ILE A 1 89 ? 12.419 -2.455 -7.061 1.00 95.50 89 ILE A CA 1
ATOM 733 C C . ILE A 1 89 ? 12.273 -2.822 -8.543 1.00 95.50 89 ILE A C 1
ATOM 735 O O . ILE A 1 89 ? 13.100 -2.417 -9.356 1.00 95.50 89 ILE A O 1
ATOM 739 N N . CYS A 1 90 ? 11.196 -3.523 -8.908 1.00 93.69 90 CYS A N 1
ATOM 740 C CA . CYS A 1 90 ? 10.897 -3.815 -10.308 1.00 93.69 90 CYS A CA 1
ATOM 741 C C . CYS A 1 90 ? 10.679 -2.531 -11.124 1.00 93.69 90 CYS A C 1
ATOM 743 O O . CYS A 1 90 ? 11.144 -2.453 -12.257 1.00 93.69 90 CYS A O 1
ATOM 745 N N . SER A 1 91 ? 9.998 -1.514 -10.578 1.00 92.31 91 SER A N 1
ATOM 746 C CA . SER A 1 91 ? 9.695 -0.275 -11.312 1.00 92.31 91 SER 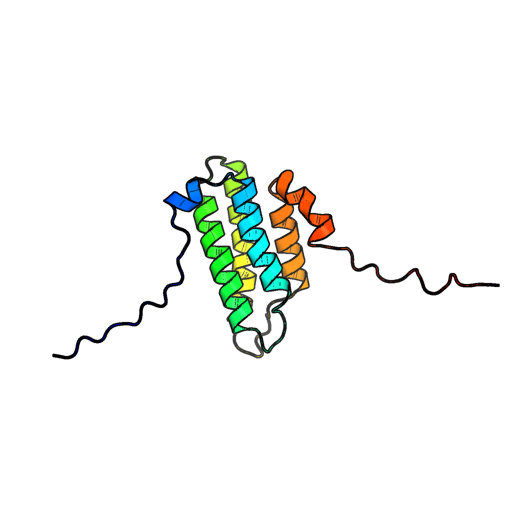A CA 1
ATOM 747 C C . SER A 1 91 ? 10.921 0.595 -11.593 1.00 92.31 91 SER A C 1
ATOM 749 O O . SER A 1 91 ? 10.892 1.379 -12.540 1.00 92.31 91 SER A O 1
ATOM 751 N N . ILE A 1 92 ? 11.990 0.456 -10.804 1.00 92.75 92 ILE A N 1
ATOM 752 C CA . ILE A 1 92 ? 13.270 1.156 -11.011 1.00 92.75 92 ILE A CA 1
ATOM 753 C C . ILE A 1 92 ? 14.326 0.298 -11.721 1.00 92.75 92 ILE A C 1
ATOM 755 O O . ILE A 1 92 ? 15.439 0.771 -11.957 1.00 92.75 92 ILE A O 1
ATOM 759 N N . ALA A 1 93 ? 14.013 -0.960 -12.039 1.00 88.56 93 ALA A N 1
ATOM 760 C CA . ALA A 1 93 ? 14.935 -1.854 -12.725 1.00 88.56 93 ALA A CA 1
ATOM 761 C C . ALA A 1 93 ? 15.237 -1.365 -14.153 1.00 88.56 93 ALA A C 1
ATOM 763 O O . ALA A 1 93 ? 14.411 -0.725 -14.809 1.00 88.56 93 ALA A O 1
ATOM 764 N N . ALA A 1 94 ? 16.430 -1.695 -14.655 1.00 78.69 94 ALA A N 1
ATOM 765 C CA . ALA A 1 94 ? 16.840 -1.330 -16.006 1.00 78.69 94 ALA A CA 1
ATOM 766 C C . ALA A 1 94 ? 15.918 -1.962 -17.064 1.00 78.69 94 ALA A C 1
ATOM 768 O O . ALA A 1 94 ? 15.409 -3.077 -16.888 1.00 78.69 94 ALA A O 1
ATOM 769 N N . GLU A 1 95 ? 15.729 -1.266 -18.188 1.00 76.56 95 GLU A N 1
ATOM 770 C CA . GLU A 1 95 ? 14.987 -1.806 -19.329 1.00 76.56 95 GLU A CA 1
ATOM 771 C C . GLU A 1 95 ? 15.610 -3.125 -19.807 1.00 76.56 95 GLU A C 1
ATOM 773 O O . GLU A 1 95 ? 16.825 -3.226 -19.959 1.00 76.56 95 GLU A O 1
ATOM 778 N N . GLY A 1 96 ? 14.780 -4.151 -20.017 1.00 73.12 96 GLY A N 1
ATOM 779 C CA . GLY A 1 96 ? 15.245 -5.490 -20.403 1.00 73.12 96 GLY A CA 1
ATOM 780 C C . GLY A 1 96 ? 15.623 -6.405 -19.230 1.00 73.12 96 GLY A C 1
ATOM 781 O O . GLY A 1 96 ? 16.020 -7.545 -19.461 1.00 73.12 96 GLY A O 1
ATOM 782 N N . SER A 1 97 ? 15.462 -5.955 -17.979 1.00 82.62 97 SER A N 1
ATOM 783 C CA . SER A 1 97 ? 15.579 -6.832 -16.803 1.00 82.62 97 SER A CA 1
ATOM 784 C C . SER A 1 97 ? 14.493 -7.917 -16.824 1.00 82.62 97 SER A C 1
ATOM 786 O O . SER A 1 97 ? 13.350 -7.625 -17.181 1.00 82.62 97 SER A O 1
ATOM 788 N N . LEU A 1 98 ? 14.836 -9.144 -16.403 1.00 79.69 98 LEU A N 1
A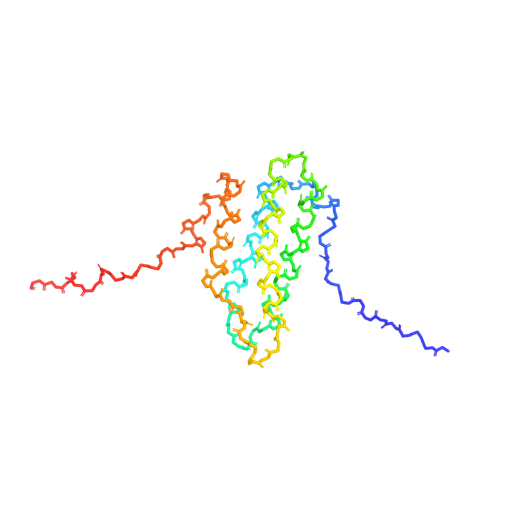TOM 789 C CA . LEU A 1 98 ? 13.922 -10.303 -16.341 1.00 79.69 98 LEU A CA 1
ATOM 790 C C . LEU A 1 98 ? 12.678 -10.044 -15.481 1.00 79.69 98 LEU A C 1
ATOM 792 O O . LEU A 1 98 ? 11.613 -10.601 -15.740 1.00 79.69 98 LEU A O 1
ATOM 796 N N . GLU A 1 99 ? 12.814 -9.189 -14.470 1.00 84.81 99 GLU A N 1
ATOM 797 C CA . GLU A 1 99 ? 11.722 -8.769 -13.604 1.00 84.81 99 GLU A CA 1
ATOM 798 C C . GLU A 1 99 ? 11.349 -7.318 -13.907 1.00 84.81 99 GLU A C 1
ATOM 800 O O . GLU A 1 99 ? 12.145 -6.395 -13.751 1.00 84.81 99 GLU A O 1
ATOM 805 N N . GLN A 1 100 ? 10.116 -7.144 -14.371 1.00 88.44 100 GLN A N 1
ATOM 806 C CA . GLN A 1 100 ? 9.464 -5.863 -14.626 1.00 88.44 100 GLN A CA 1
ATOM 807 C C . GLN A 1 100 ? 8.215 -5.772 -13.739 1.00 88.44 100 GLN A C 1
ATOM 809 O O . GLN A 1 100 ? 7.696 -6.817 -13.316 1.00 88.44 100 GLN A O 1
ATOM 814 N N . PRO A 1 101 ? 7.714 -4.562 -13.439 1.00 86.88 101 PRO A N 1
ATOM 815 C CA . PRO A 1 101 ? 6.481 -4.410 -12.679 1.00 86.88 101 PRO A CA 1
ATOM 816 C C . PRO A 1 101 ? 5.324 -5.088 -13.427 1.00 86.88 101 PRO A C 1
ATOM 818 O O . PRO A 1 101 ? 5.165 -4.927 -14.637 1.00 86.88 101 PRO A O 1
ATOM 821 N N . ASP A 1 102 ? 4.512 -5.861 -12.705 1.00 91.25 102 ASP A N 1
ATOM 822 C CA . ASP A 1 102 ? 3.413 -6.649 -13.281 1.00 91.25 102 ASP A CA 1
ATOM 823 C C . ASP A 1 102 ? 2.082 -6.168 -12.715 1.00 91.25 102 ASP A C 1
ATOM 825 O O . ASP A 1 102 ? 1.831 -6.241 -11.507 1.00 91.25 102 ASP A O 1
ATOM 829 N N . ILE A 1 103 ? 1.194 -5.722 -13.604 1.00 94.00 103 ILE A N 1
ATOM 830 C CA . ILE A 1 103 ? -0.131 -5.232 -13.230 1.00 94.00 103 ILE A CA 1
ATOM 831 C C . ILE A 1 103 ? -0.923 -6.275 -12.431 1.00 94.00 103 ILE A C 1
ATOM 833 O O . ILE A 1 103 ? -1.633 -5.925 -11.493 1.00 94.00 103 ILE A O 1
ATOM 837 N N . ASN A 1 104 ? -0.783 -7.569 -12.719 1.00 94.56 104 ASN A N 1
ATOM 838 C CA . ASN A 1 104 ? -1.506 -8.608 -11.989 1.00 94.56 104 ASN A CA 1
ATOM 839 C C . ASN A 1 104 ? -0.981 -8.773 -10.560 1.00 94.56 104 ASN A C 1
ATOM 841 O O . ASN A 1 104 ? -1.775 -8.980 -9.637 1.00 94.56 104 ASN A O 1
ATOM 845 N N . ARG A 1 105 ? 0.339 -8.672 -10.353 1.00 95.38 105 ARG A N 1
ATOM 846 C CA . ARG A 1 105 ? 0.928 -8.672 -9.005 1.00 95.38 105 ARG A CA 1
ATOM 847 C C . ARG A 1 105 ? 0.513 -7.418 -8.249 1.00 95.38 105 ARG A C 1
ATOM 849 O O . ARG A 1 105 ? 0.017 -7.539 -7.131 1.00 95.38 105 ARG A O 1
ATOM 856 N N . HIS A 1 106 ? 0.577 -6.254 -8.893 1.00 97.00 106 HIS A N 1
ATOM 857 C CA . HIS A 1 106 ? 0.072 -5.002 -8.339 1.00 97.00 106 HIS A CA 1
ATOM 858 C C . HIS A 1 106 ? -1.387 -5.112 -7.885 1.00 97.00 106 HIS A C 1
ATOM 860 O O . HIS A 1 106 ? -1.693 -4.765 -6.750 1.00 97.00 106 HIS A O 1
ATOM 866 N N . LEU A 1 107 ? -2.291 -5.642 -8.716 1.00 96.88 107 LEU A N 1
ATOM 867 C CA . LEU A 1 107 ? -3.707 -5.781 -8.358 1.00 96.88 107 LEU A CA 1
ATOM 868 C C . LEU A 1 107 ? -3.919 -6.747 -7.183 1.00 96.88 107 LEU A C 1
ATOM 870 O O . LEU A 1 107 ? -4.769 -6.490 -6.332 1.00 96.88 107 LEU A O 1
ATOM 874 N N . LYS A 1 108 ? -3.136 -7.830 -7.086 1.00 97.31 108 LYS A N 1
ATOM 875 C CA . LYS A 1 108 ? -3.175 -8.743 -5.927 1.00 97.31 108 LYS A CA 1
ATOM 876 C C . LYS A 1 108 ? -2.725 -8.045 -4.643 1.00 97.31 108 LYS A C 1
ATOM 878 O O . LYS A 1 108 ? -3.392 -8.184 -3.621 1.00 97.31 108 LYS A O 1
ATOM 883 N N . ILE A 1 109 ? -1.635 -7.281 -4.709 1.00 98.12 109 ILE A N 1
ATOM 884 C CA . ILE A 1 109 ? -1.102 -6.504 -3.580 1.00 98.12 109 ILE A CA 1
ATOM 885 C C . ILE A 1 109 ? -2.084 -5.399 -3.184 1.00 98.12 109 ILE A C 1
ATOM 887 O O . ILE A 1 109 ? -2.380 -5.198 -2.012 1.00 98.12 109 ILE A O 1
ATOM 891 N N . PHE A 1 110 ? -2.652 -4.698 -4.158 1.00 98.06 110 PHE A N 1
ATOM 892 C CA . PHE A 1 110 ? -3.635 -3.660 -3.900 1.00 98.06 110 PHE A CA 1
ATOM 893 C C . PHE A 1 110 ? -4.913 -4.254 -3.279 1.00 98.06 110 PHE A C 1
ATOM 895 O O . PHE A 1 110 ? -5.423 -3.724 -2.296 1.00 98.06 110 PHE A O 1
ATOM 902 N N . LYS A 1 111 ? -5.385 -5.416 -3.747 1.00 97.56 111 LYS A N 1
ATOM 903 C CA . LYS A 1 111 ? -6.510 -6.113 -3.110 1.00 97.56 111 LYS A CA 1
ATOM 904 C C . LYS A 1 111 ? -6.193 -6.502 -1.665 1.00 97.56 111 LYS A C 1
ATOM 906 O O . LYS A 1 111 ? -7.052 -6.325 -0.811 1.00 97.56 111 LYS A O 1
ATOM 911 N N . SER A 1 112 ? -4.997 -7.017 -1.371 1.00 97.94 112 SER A N 1
ATOM 912 C CA . SER A 1 112 ? -4.654 -7.408 0.003 1.00 97.94 112 SER A CA 1
ATOM 913 C C . SER A 1 112 ? -4.561 -6.218 0.961 1.00 97.94 112 SER A C 1
ATOM 915 O O . SER A 1 112 ? -4.931 -6.383 2.118 1.00 97.94 112 SER A O 1
ATOM 917 N N . LEU A 1 113 ? -4.182 -5.020 0.488 1.00 98.12 113 LEU A N 1
ATOM 918 C CA . LEU A 1 113 ? -4.258 -3.781 1.278 1.00 98.12 113 LEU A CA 1
ATOM 919 C C . LEU A 1 113 ? -5.689 -3.493 1.732 1.00 98.12 113 LEU A C 1
ATOM 921 O O . LEU A 1 113 ? -5.928 -3.225 2.905 1.00 98.12 113 LEU A O 1
ATOM 925 N N . LEU A 1 114 ? -6.634 -3.559 0.788 1.00 97.06 114 LEU A N 1
ATOM 926 C CA . LEU A 1 114 ? -8.046 -3.284 1.049 1.00 97.06 114 LEU A CA 1
ATOM 927 C C . LEU A 1 114 ? -8.665 -4.306 2.007 1.00 97.06 114 LEU A C 1
ATOM 929 O O . LEU A 1 114 ? -9.690 -4.034 2.601 1.00 97.06 114 LEU A O 1
ATOM 933 N N . LEU A 1 115 ? -8.062 -5.481 2.181 1.00 96.88 115 LEU A N 1
ATOM 934 C CA . LEU A 1 115 ? -8.551 -6.494 3.117 1.00 96.88 115 LEU A CA 1
ATOM 935 C C . LEU A 1 115 ? -7.995 -6.321 4.542 1.00 96.88 115 LEU A C 1
ATOM 937 O O . LEU A 1 115 ? -8.322 -7.126 5.412 1.00 96.88 115 LEU A O 1
ATOM 941 N N . LEU A 1 116 ? -7.167 -5.301 4.802 1.00 95.75 116 LEU A N 1
ATOM 942 C CA . LEU A 1 116 ? -6.609 -5.040 6.136 1.00 95.75 116 LEU A CA 1
ATOM 943 C C . LEU A 1 116 ? -7.603 -4.378 7.102 1.00 95.75 116 LEU A C 1
ATOM 945 O O . LEU A 1 116 ? -7.362 -4.386 8.310 1.00 95.75 116 LEU A O 1
ATOM 949 N N . SER A 1 117 ? -8.704 -3.813 6.602 1.00 93.44 117 SER A N 1
ATOM 950 C CA . SER A 1 117 ? -9.807 -3.310 7.424 1.00 93.44 117 SER A CA 1
ATOM 951 C C . SER A 1 117 ? -11.150 -3.571 6.745 1.00 93.44 117 SER A C 1
ATOM 953 O O . SER A 1 117 ? -11.216 -3.728 5.528 1.00 93.44 117 SER A O 1
ATOM 955 N N . ILE A 1 118 ? -12.231 -3.600 7.525 1.00 92.25 118 ILE A N 1
ATOM 956 C CA . ILE A 1 118 ? -13.581 -3.815 6.985 1.00 92.25 118 ILE A CA 1
ATOM 957 C C . ILE A 1 118 ? -13.978 -2.634 6.088 1.00 92.25 118 ILE A C 1
ATOM 959 O O . ILE A 1 118 ? -14.431 -2.835 4.967 1.00 92.25 118 ILE A O 1
ATOM 963 N N . GLU A 1 119 ? -13.713 -1.410 6.539 1.00 93.88 119 GLU A N 1
ATOM 964 C CA . GLU A 1 119 ? -14.053 -0.164 5.842 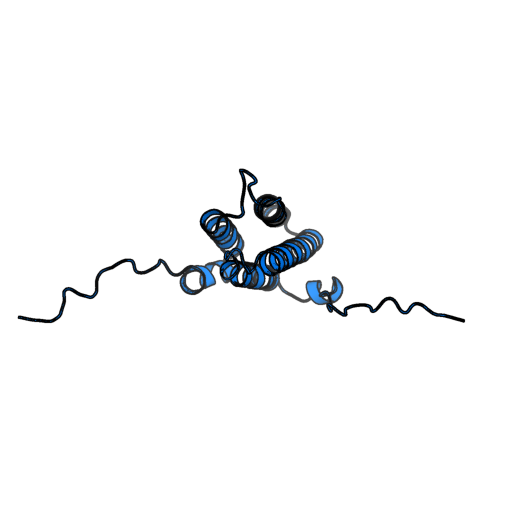1.00 93.88 119 GLU A CA 1
ATOM 965 C C . GLU A 1 119 ? -13.330 -0.045 4.493 1.00 93.88 119 GLU A C 1
ATOM 967 O O . GLU A 1 119 ? -13.888 0.428 3.503 1.00 93.88 119 GLU A O 1
ATOM 972 N N . SER A 1 120 ? -12.073 -0.492 4.429 1.00 93.00 120 SER A N 1
ATOM 973 C CA . SER A 1 120 ? -11.332 -0.533 3.167 1.00 93.00 120 SER A CA 1
ATOM 974 C C . SER A 1 120 ? -11.786 -1.683 2.263 1.00 93.00 120 SER A C 1
ATOM 976 O O . SER A 1 120 ? -11.805 -1.519 1.040 1.00 93.00 120 SER A O 1
ATOM 978 N N . ALA A 1 121 ? -12.244 -2.803 2.830 1.00 95.06 121 ALA A N 1
ATOM 979 C CA . ALA A 1 121 ? -12.722 -3.952 2.062 1.00 95.06 121 ALA A CA 1
ATOM 980 C C . ALA A 1 121 ? -14.014 -3.637 1.295 1.00 95.06 121 ALA A C 1
ATOM 982 O O . ALA A 1 121 ? -14.202 -4.128 0.179 1.00 95.06 121 ALA A O 1
ATOM 983 N N . GLU A 1 122 ? -14.858 -2.754 1.832 1.00 95.44 122 GLU A N 1
ATOM 984 C CA . GLU A 1 122 ? -16.054 -2.236 1.153 1.00 95.44 122 GLU A CA 1
ATOM 985 C C . GLU A 1 122 ? -15.733 -1.522 -0.170 1.00 95.44 122 GLU A C 1
ATOM 987 O O . GLU A 1 122 ? -16.591 -1.433 -1.048 1.00 95.44 122 GLU A O 1
ATOM 992 N N . GLN A 1 123 ? -14.491 -1.063 -0.365 1.00 94.19 123 GLN A N 1
ATOM 993 C CA . GLN A 1 123 ? -14.068 -0.401 -1.602 1.00 94.19 123 GLN A CA 1
ATOM 994 C C . GLN A 1 123 ? -13.690 -1.377 -2.725 1.00 94.19 123 GLN A C 1
ATOM 996 O O . GLN A 1 123 ? -13.573 -0.972 -3.886 1.00 94.19 123 GLN A O 1
ATOM 1001 N N . VAL A 1 124 ? -13.499 -2.667 -2.420 1.00 94.12 124 VAL A N 1
ATOM 1002 C CA . VAL A 1 124 ? -13.052 -3.676 -3.397 1.00 94.12 124 VAL A CA 1
ATOM 1003 C C . VAL A 1 124 ? -13.945 -3.729 -4.647 1.00 94.12 124 VAL A C 1
ATOM 1005 O O . VAL A 1 124 ? -13.377 -3.689 -5.740 1.00 94.12 124 VAL A O 1
ATOM 1008 N N . PRO A 1 125 ? -15.293 -3.752 -4.561 1.00 93.00 125 PRO A N 1
ATOM 1009 C CA . PRO A 1 125 ? -16.152 -3.805 -5.749 1.00 93.00 125 PRO A CA 1
ATOM 1010 C C . PRO A 1 125 ? -15.965 -2.622 -6.711 1.00 93.00 125 PRO A C 1
ATOM 1012 O O . PRO A 1 125 ? -16.134 -2.781 -7.918 1.00 93.00 125 PRO A O 1
ATOM 1015 N N . TYR A 1 126 ? -15.581 -1.452 -6.194 1.00 91.81 126 TYR A N 1
ATOM 1016 C CA . TYR A 1 126 ? -15.444 -0.219 -6.973 1.00 91.81 126 TYR A CA 1
ATOM 1017 C C . TYR A 1 126 ? -14.037 -0.036 -7.555 1.00 91.81 126 TYR A C 1
ATOM 1019 O O . TYR A 1 126 ? -13.872 0.477 -8.662 1.00 91.81 126 TYR A O 1
ATOM 1027 N N . LEU A 1 127 ? -13.004 -0.458 -6.821 1.00 90.25 127 LEU A N 1
ATOM 1028 C CA . LEU A 1 127 ? -11.597 -0.265 -7.201 1.00 90.25 127 LEU A CA 1
ATOM 1029 C C . LEU A 1 127 ? -11.034 -1.449 -7.999 1.00 90.25 127 LEU A C 1
ATOM 1031 O O . LEU A 1 127 ? -10.141 -1.286 -8.845 1.00 90.25 127 LEU A O 1
ATOM 1035 N N . MET A 1 128 ? -11.604 -2.631 -7.767 1.00 87.06 128 MET A N 1
ATOM 1036 C CA . MET A 1 128 ? -11.280 -3.894 -8.423 1.00 87.06 128 MET A CA 1
ATOM 1037 C C . MET A 1 128 ? -12.515 -4.469 -9.118 1.00 87.06 128 MET A C 1
ATOM 1039 O O . MET A 1 128 ? -12.914 -5.593 -8.795 1.00 87.06 128 MET A O 1
ATOM 1043 N N . PRO A 1 129 ? -13.139 -3.738 -10.065 1.00 75.81 129 PRO A N 1
ATOM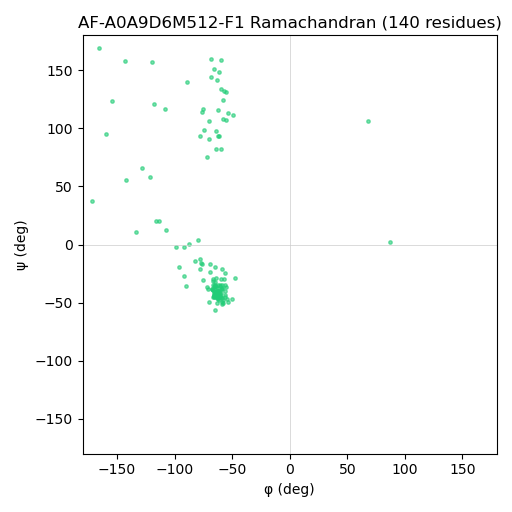 1044 C CA . PRO A 1 129 ? -14.241 -4.309 -10.810 1.00 75.81 129 PRO A CA 1
ATOM 1045 C C . PRO A 1 129 ? -13.716 -5.569 -11.488 1.00 75.81 129 PRO A C 1
ATOM 1047 O O . PRO A 1 129 ? -12.705 -5.536 -12.200 1.00 75.81 129 PRO A O 1
ATOM 1050 N N . ILE A 1 130 ? -14.382 -6.696 -11.231 1.00 64.62 130 ILE A N 1
ATOM 1051 C CA . ILE A 1 130 ? -14.230 -7.875 -12.073 1.00 64.62 130 ILE A CA 1
ATOM 1052 C C . ILE A 1 130 ? -14.524 -7.341 -13.465 1.00 64.62 130 ILE A C 1
ATOM 1054 O O . ILE A 1 130 ? -15.636 -6.871 -13.703 1.00 64.62 130 ILE A O 1
ATOM 1058 N N . ALA A 1 131 ? -13.518 -7.308 -14.343 1.00 52.59 131 ALA A N 1
ATOM 1059 C CA . ALA A 1 131 ? -13.760 -7.009 -15.741 1.00 52.59 131 ALA A CA 1
ATOM 1060 C C . ALA A 1 131 ? -14.915 -7.922 -16.143 1.00 52.59 131 ALA A C 1
ATOM 1062 O O . ALA A 1 131 ? -14.751 -9.143 -16.092 1.00 52.59 131 ALA A O 1
ATOM 1063 N N . GLN A 1 132 ? -16.088 -7.348 -16.419 1.00 41.53 132 GLN A N 1
ATOM 1064 C CA . GLN A 1 132 ? -17.233 -8.079 -16.933 1.00 41.53 132 GLN A CA 1
ATOM 1065 C C . GLN A 1 132 ? -16.805 -8.603 -18.303 1.00 41.53 132 GLN A C 1
ATOM 1067 O O . GLN A 1 132 ? -17.008 -7.975 -19.338 1.00 41.53 132 GLN A O 1
ATOM 1072 N N . ARG A 1 133 ? -16.088 -9.726 -18.309 1.00 44.28 133 ARG A N 1
ATOM 1073 C CA . ARG A 1 133 ? -15.719 -10.442 -19.515 1.00 44.28 133 ARG A CA 1
ATOM 1074 C C . ARG A 1 133 ? -16.962 -11.204 -19.945 1.00 44.28 133 ARG A C 1
ATOM 1076 O O . ARG A 1 133 ? -17.202 -12.302 -19.467 1.00 44.28 133 ARG A O 1
ATOM 1083 N N . GLY A 1 134 ? -17.709 -10.543 -20.831 1.00 45.06 134 GLY A N 1
ATOM 1084 C CA . GLY A 1 134 ? -18.618 -11.106 -21.825 1.00 45.06 134 GLY A CA 1
ATOM 1085 C C . GLY A 1 134 ? -19.865 -11.780 -21.278 1.00 45.06 134 GLY A C 1
ATOM 1086 O O . GLY A 1 134 ? -19.761 -12.902 -20.814 1.00 45.06 134 GLY A O 1
ATOM 1087 N N . LEU A 1 135 ? -21.031 -11.134 -21.413 1.00 45.22 135 LEU A N 1
ATOM 1088 C CA . LEU A 1 135 ? -22.340 -11.800 -21.553 1.00 45.22 135 LEU A CA 1
ATOM 1089 C C . LEU A 1 135 ? -23.492 -10.817 -21.887 1.00 45.22 135 LEU A C 1
ATOM 1091 O O . LEU A 1 135 ? -24.608 -11.014 -21.433 1.00 45.22 135 LEU A O 1
ATOM 1095 N N . GLU A 1 136 ? -23.279 -9.778 -22.706 1.00 42.84 136 GLU A N 1
ATOM 1096 C CA . GLU A 1 136 ? -24.389 -8.941 -23.218 1.00 42.84 136 GLU A CA 1
ATOM 1097 C C . GLU A 1 136 ? -24.179 -8.509 -24.682 1.00 42.84 136 GLU A C 1
ATOM 1099 O O . GLU A 1 136 ? -24.202 -7.332 -25.013 1.00 42.84 136 GLU A O 1
ATOM 1104 N N . THR A 1 137 ? -23.981 -9.460 -25.601 1.00 46.66 137 THR A N 1
ATOM 1105 C CA . THR A 1 137 ? -24.237 -9.218 -27.043 1.00 46.66 137 THR A CA 1
ATOM 1106 C C . THR A 1 137 ? -25.030 -10.331 -27.734 1.00 46.66 137 THR A C 1
ATOM 1108 O O . THR A 1 137 ? -25.205 -10.295 -28.945 1.00 46.66 137 THR A O 1
ATOM 1111 N N . SER A 1 138 ? -25.604 -11.286 -26.994 1.00 47.38 138 SER A N 1
ATOM 1112 C CA . SER A 1 138 ? -26.487 -12.326 -27.557 1.00 47.38 138 SER A CA 1
ATOM 1113 C C . SER A 1 138 ? -27.948 -12.232 -27.098 1.00 47.38 138 SER A C 1
ATOM 1115 O O . SER A 1 138 ? -28.699 -13.196 -27.215 1.00 47.38 138 SER A O 1
ATOM 1117 N N . ARG A 1 139 ? -28.394 -11.068 -26.604 1.00 50.75 139 ARG A N 1
ATOM 1118 C CA . ARG A 1 139 ? -29.819 -10.820 -26.320 1.00 50.75 139 ARG A CA 1
ATOM 1119 C C . ARG A 1 139 ? -30.346 -9.542 -26.953 1.00 50.75 139 ARG A C 1
ATOM 1121 O O . ARG A 1 139 ? -30.785 -8.650 -26.246 1.00 50.75 139 ARG A O 1
ATOM 1128 N N . LEU A 1 140 ? -30.381 -9.504 -28.277 1.00 41.84 140 LEU A N 1
ATOM 1129 C CA . LEU A 1 140 ? -31.435 -8.851 -29.062 1.00 41.84 140 LEU A CA 1
ATOM 1130 C C . LEU A 1 140 ? -31.445 -9.572 -30.418 1.00 41.84 140 LEU A C 1
ATOM 1132 O O . LEU A 1 140 ? -30.403 -9.608 -31.056 1.00 41.84 140 LEU A O 1
ATOM 1136 N N . LYS A 1 141 ? -32.503 -10.171 -30.955 1.00 43.03 141 LYS A N 1
ATOM 1137 C CA . LYS A 1 141 ? -33.897 -10.480 -30.593 1.00 43.03 141 LYS A CA 1
ATOM 1138 C C . LYS A 1 141 ? -34.354 -11.537 -31.648 1.00 43.03 141 LYS A C 1
ATOM 1140 O O . LYS A 1 141 ? -33.597 -11.759 -32.595 1.00 43.03 141 LYS A O 1
ATOM 1145 N N . PRO A 1 142 ? -35.510 -12.203 -31.476 1.00 56.06 142 PRO A N 1
ATOM 1146 C CA . PRO A 1 142 ? -36.086 -13.103 -32.485 1.00 56.06 142 PRO A CA 1
ATOM 1147 C C . PRO A 1 142 ? -36.407 -12.403 -33.810 1.00 56.06 142 PRO A C 1
ATOM 1149 O O . PRO A 1 142 ? -36.625 -11.167 -33.782 1.00 56.06 142 PRO A O 1
#

Nearest PDB structures (foldseek):
  6dg6-assembly5_E  TM=6.238E-01  e=2.878E-01  synthetic construct
  6s37-assembly1_A  TM=4.519E-01  e=8.103E-01  Pseudomonas putida KT2440
  1nze-assembly1_A  TM=5.534E-01  e=2.068E+00  Spinacia oleracea
  4k0d-assembly1_B  TM=4.756E-01  e=1.394E+00  Anaeromyxobacter dehalogenans 2CP-C
  2lfd-assembly1_A  TM=4.428E-01  e=1.698E+00  Escherichia coli